Protein AF-A0AAU1KWT2-F1 (afdb_monomer_lite)

Structure (mmCIF, N/CA/C/O backbone):
data_AF-A0AAU1KWT2-F1
#
_entry.id   AF-A0AAU1KWT2-F1
#
loop_
_atom_site.group_PDB
_atom_site.id
_atom_site.type_symbol
_atom_site.label_atom_id
_atom_site.label_alt_id
_atom_site.label_comp_id
_atom_site.label_asym_id
_atom_site.label_entity_id
_atom_site.label_seq_id
_atom_site.pdbx_PDB_ins_code
_atom_site.Cartn_x
_atom_site.Cartn_y
_atom_site.Cartn_z
_atom_site.occupancy
_atom_site.B_iso_or_equiv
_atom_site.auth_seq_id
_atom_site.auth_comp_id
_atom_site.auth_asym_id
_atom_site.auth_atom_id
_atom_site.pdbx_PDB_model_num
ATOM 1 N N . MET A 1 1 ? -30.859 -18.824 3.909 1.00 35.75 1 MET A N 1
ATOM 2 C CA . MET A 1 1 ? -29.815 -18.978 2.869 1.00 35.75 1 MET A CA 1
ATOM 3 C C . MET A 1 1 ? -28.901 -17.751 2.912 1.00 35.75 1 MET A C 1
ATOM 5 O O . MET A 1 1 ? -29.315 -16.689 2.471 1.00 35.75 1 MET A O 1
ATOM 9 N N . ARG A 1 2 ? -27.721 -17.826 3.550 1.00 35.91 2 ARG A N 1
ATOM 10 C CA . ARG A 1 2 ? -26.792 -16.681 3.651 1.00 35.91 2 ARG A CA 1
ATOM 11 C C . ARG A 1 2 ? -25.889 -16.665 2.415 1.00 35.91 2 ARG A C 1
ATOM 13 O O . ARG A 1 2 ? -25.069 -17.564 2.254 1.00 35.91 2 ARG A O 1
ATOM 20 N N . LYS A 1 3 ? -26.036 -15.664 1.540 1.00 36.84 3 LYS A N 1
ATOM 21 C CA . LYS A 1 3 ? -25.027 -15.375 0.509 1.00 36.84 3 LYS A CA 1
ATOM 22 C C . LYS A 1 3 ? -23.749 -14.939 1.233 1.00 36.84 3 LYS A C 1
ATOM 24 O O . LYS A 1 3 ? -23.749 -13.906 1.893 1.00 36.84 3 LYS A O 1
ATOM 29 N N . LYS A 1 4 ? -22.672 -15.724 1.116 1.00 39.56 4 LYS A N 1
ATOM 30 C CA . LYS A 1 4 ? -21.307 -15.246 1.375 1.00 39.56 4 LYS A CA 1
ATOM 31 C C . LYS A 1 4 ? -21.051 -14.124 0.363 1.00 39.56 4 LYS A C 1
ATOM 33 O O . LYS A 1 4 ? -20.801 -14.407 -0.807 1.00 39.56 4 LYS A O 1
ATOM 38 N N . LEU A 1 5 ? -21.191 -12.870 0.787 1.00 39.50 5 LEU A N 1
ATOM 39 C CA . LEU A 1 5 ? -20.651 -11.734 0.047 1.00 39.50 5 LEU A CA 1
ATOM 40 C C . LEU A 1 5 ? -19.132 -11.909 0.080 1.00 39.50 5 LEU A C 1
ATOM 42 O O . LEU A 1 5 ? -18.511 -11.739 1.126 1.00 39.50 5 LEU A O 1
ATOM 46 N N . ARG A 1 6 ? -18.550 -12.369 -1.032 1.00 45.66 6 ARG A N 1
ATOM 47 C CA . ARG A 1 6 ? -17.099 -12.307 -1.212 1.00 45.66 6 ARG A CA 1
ATOM 48 C C . ARG A 1 6 ? -16.740 -10.824 -1.250 1.00 45.66 6 ARG A C 1
ATOM 50 O O . ARG A 1 6 ? -17.379 -10.080 -1.987 1.00 45.66 6 ARG A O 1
ATOM 57 N N . ASN A 1 7 ? -15.813 -10.445 -0.377 1.00 47.28 7 ASN A N 1
ATOM 58 C CA . ASN A 1 7 ? -15.214 -9.129 -0.177 1.00 47.28 7 ASN A CA 1
ATOM 59 C C . ASN A 1 7 ? -15.505 -8.107 -1.290 1.00 47.28 7 ASN A C 1
ATOM 61 O O . ASN A 1 7 ? -14.864 -8.107 -2.337 1.00 47.28 7 ASN A O 1
ATOM 65 N N . LEU A 1 8 ? -16.448 -7.201 -1.027 1.00 45.69 8 LEU A N 1
ATOM 66 C CA . LEU A 1 8 ? -16.527 -5.919 -1.722 1.00 45.69 8 LEU A CA 1
ATOM 67 C C . LEU A 1 8 ? -15.421 -5.031 -1.142 1.00 45.69 8 LEU A C 1
ATOM 69 O O . LEU A 1 8 ? -15.677 -4.228 -0.250 1.00 45.69 8 LEU A O 1
ATOM 73 N N . HIS A 1 9 ? -14.178 -5.212 -1.589 1.00 56.84 9 HIS A N 1
ATOM 74 C CA . HIS A 1 9 ? -13.161 -4.187 -1.374 1.00 56.84 9 HIS A CA 1
ATOM 75 C C . HIS A 1 9 ? -13.481 -3.041 -2.327 1.00 56.84 9 HIS A C 1
ATOM 77 O O . HIS A 1 9 ? -13.290 -3.148 -3.536 1.00 56.84 9 HIS A O 1
ATOM 83 N N . LEU A 1 10 ? -14.064 -1.977 -1.778 1.00 68.44 10 LEU A N 1
ATOM 84 C CA . LEU A 1 10 ? -14.279 -0.742 -2.513 1.00 68.44 10 LEU A CA 1
ATOM 85 C C . LEU A 1 10 ? -12.948 -0.009 -2.549 1.00 68.44 10 LEU A C 1
ATOM 87 O O . LEU A 1 10 ? -12.390 0.315 -1.499 1.00 68.44 10 LEU A O 1
ATOM 91 N N . GLU A 1 11 ? -12.445 0.219 -3.754 1.00 77.88 11 GLU A N 1
ATOM 92 C CA . GLU A 1 11 ? -11.228 0.975 -3.989 1.00 77.88 11 GLU A CA 1
ATOM 93 C C . GLU A 1 11 ? -11.535 2.129 -4.942 1.00 77.88 11 GLU A C 1
ATOM 95 O O . GLU A 1 11 ? -12.184 1.944 -5.973 1.00 77.88 11 GLU A O 1
ATOM 100 N N . ALA A 1 12 ? -11.110 3.331 -4.569 1.00 79.81 12 ALA A N 1
ATOM 101 C CA . ALA A 1 12 ? -11.264 4.525 -5.383 1.00 79.81 12 ALA A CA 1
ATOM 102 C C . ALA A 1 12 ? -9.966 5.325 -5.359 1.00 79.81 12 ALA A C 1
ATOM 104 O O . ALA A 1 12 ? -9.489 5.726 -4.299 1.00 79.81 12 ALA A O 1
ATOM 105 N N . HIS A 1 13 ? -9.419 5.584 -6.540 1.00 81.62 13 HIS A N 1
ATOM 106 C CA . HIS A 1 13 ? -8.168 6.313 -6.703 1.00 81.62 13 HIS A CA 1
ATOM 107 C C . HIS A 1 13 ? -8.434 7.696 -7.275 1.00 81.62 13 HIS A C 1
ATOM 109 O O . HIS A 1 13 ? -9.156 7.854 -8.259 1.00 81.62 13 HIS A O 1
ATOM 115 N N . THR A 1 14 ? -7.817 8.700 -6.671 1.00 82.25 14 THR A N 1
ATOM 116 C CA . THR A 1 14 ? -7.610 10.014 -7.274 1.00 82.25 14 THR A CA 1
ATOM 117 C C . THR A 1 14 ? -6.120 10.200 -7.538 1.00 82.25 14 THR A C 1
ATOM 119 O O . THR A 1 14 ? -5.293 9.381 -7.141 1.00 82.25 14 THR A O 1
ATOM 122 N N . ARG A 1 15 ? -5.752 11.306 -8.191 1.00 77.75 15 ARG A N 1
ATOM 123 C CA . ARG A 1 15 ? -4.342 11.648 -8.429 1.00 77.75 15 ARG A CA 1
ATOM 124 C C . ARG A 1 15 ? -3.515 11.733 -7.139 1.00 77.75 15 ARG A C 1
ATOM 126 O O . ARG A 1 15 ? -2.319 11.480 -7.171 1.00 77.75 15 ARG A O 1
ATOM 133 N N . GLU A 1 16 ? -4.142 12.113 -6.031 1.00 82.00 16 GLU A N 1
ATOM 134 C CA . GLU A 1 16 ? -3.458 12.457 -4.778 1.00 82.00 16 GLU A CA 1
ATOM 135 C C . GLU A 1 16 ? -3.797 11.506 -3.630 1.0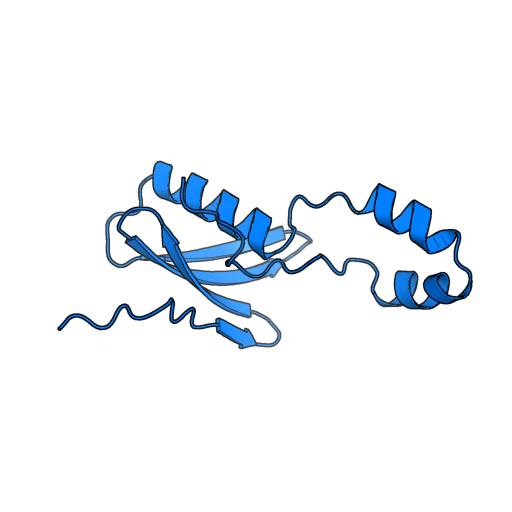0 82.00 16 GLU A C 1
ATOM 137 O O . GLU A 1 16 ? -3.272 11.638 -2.524 1.00 82.00 16 GLU A O 1
ATOM 142 N N . SER A 1 17 ? -4.751 10.596 -3.820 1.00 84.00 17 SER A N 1
ATOM 143 C CA . SER A 1 17 ? -5.221 9.739 -2.739 1.00 84.00 17 SER A CA 1
ATOM 144 C C . SER A 1 17 ? -5.759 8.412 -3.249 1.00 84.00 17 SER A C 1
ATOM 146 O O . SER A 1 17 ? -6.432 8.359 -4.272 1.00 84.00 17 SER A O 1
ATOM 148 N N . SER A 1 18 ? -5.545 7.361 -2.468 1.00 86.38 18 SER A N 1
ATOM 149 C CA . SER A 1 18 ? -6.190 6.060 -2.649 1.00 86.38 18 SER A CA 1
ATOM 150 C C . SER A 1 18 ? -7.129 5.813 -1.479 1.00 86.38 18 SER A C 1
ATOM 152 O O . SER A 1 18 ? -6.713 5.884 -0.328 1.00 86.38 18 SER A O 1
ATOM 154 N N . TRP A 1 19 ? -8.390 5.515 -1.753 1.00 89.19 19 TRP A N 1
ATOM 155 C CA . TRP A 1 19 ? -9.373 5.118 -0.754 1.00 89.19 19 TRP A CA 1
ATOM 156 C C . TRP A 1 19 ? -9.615 3.629 -0.845 1.00 89.19 19 TRP A C 1
ATOM 158 O O . TRP A 1 19 ? -9.883 3.122 -1.932 1.00 89.19 19 TRP A O 1
ATOM 168 N N . ARG A 1 20 ? -9.565 2.939 0.293 1.00 88.38 20 ARG A N 1
ATOM 169 C CA . ARG A 1 20 ? -9.811 1.502 0.339 1.00 88.38 20 ARG A CA 1
ATOM 170 C C . ARG A 1 20 ? -10.380 1.054 1.674 1.00 88.38 20 ARG A C 1
ATOM 172 O O . ARG A 1 20 ? -10.052 1.613 2.715 1.00 88.38 20 ARG A O 1
ATOM 179 N N . THR A 1 21 ? -11.226 0.032 1.655 1.00 88.44 21 THR A N 1
ATOM 180 C CA . THR A 1 21 ? -11.757 -0.599 2.872 1.00 88.44 21 THR A CA 1
ATOM 181 C C . THR A 1 21 ? -11.007 -1.881 3.213 1.00 88.44 21 THR A C 1
ATOM 183 O O . THR A 1 21 ? -10.785 -2.704 2.328 1.00 88.44 21 THR A O 1
ATOM 186 N N . PHE A 1 22 ? -10.719 -2.096 4.494 1.00 86.75 22 PHE A N 1
ATOM 187 C CA . PHE A 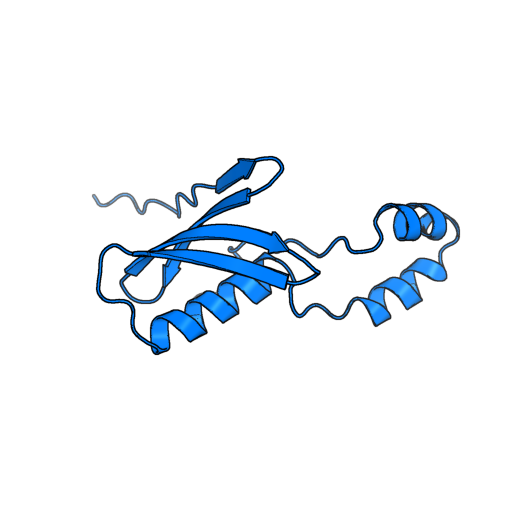1 22 ? -10.081 -3.293 5.036 1.00 86.75 22 PHE A CA 1
ATOM 188 C C . PHE A 1 22 ? -10.926 -3.907 6.151 1.00 86.75 22 PHE A C 1
ATOM 190 O O . PHE A 1 22 ? -11.641 -3.214 6.879 1.00 86.75 22 PHE A O 1
ATOM 197 N N . ARG A 1 23 ? -10.792 -5.221 6.329 1.00 87.50 23 ARG A N 1
ATOM 198 C CA . ARG A 1 23 ? -11.257 -5.921 7.531 1.00 87.50 23 ARG A CA 1
ATOM 199 C C . ARG A 1 23 ? -10.068 -6.182 8.445 1.00 87.50 23 ARG A C 1
ATOM 201 O O . ARG A 1 23 ? -9.128 -6.863 8.045 1.00 87.50 23 ARG A O 1
ATOM 208 N N . VAL A 1 24 ? -10.109 -5.647 9.661 1.00 88.50 24 VAL A N 1
ATOM 209 C CA . VAL A 1 24 ? -9.003 -5.720 10.623 1.00 88.50 24 VAL A CA 1
ATOM 210 C C . VAL A 1 24 ? -9.566 -6.186 11.957 1.00 88.50 24 VAL A C 1
ATOM 212 O O . VAL A 1 24 ? -10.296 -5.448 12.612 1.00 88.50 24 VAL A O 1
ATOM 215 N N . GLY A 1 25 ? -9.285 -7.438 12.322 1.00 87.62 25 GLY A N 1
ATOM 216 C CA . GLY A 1 25 ? -9.996 -8.104 13.410 1.00 87.62 25 GLY A CA 1
ATOM 217 C C . GLY A 1 25 ? -11.510 -8.098 13.171 1.00 87.62 25 GLY A C 1
ATOM 218 O O . GLY A 1 25 ? -12.006 -8.604 12.158 1.00 87.62 25 GLY A O 1
ATOM 219 N N . ASP A 1 26 ? -12.244 -7.507 14.108 1.00 88.12 26 ASP A N 1
ATOM 220 C CA . ASP A 1 26 ? -13.693 -7.329 14.066 1.00 88.12 26 ASP A CA 1
ATOM 221 C C . ASP A 1 26 ? -14.146 -6.016 13.400 1.00 88.12 26 ASP A C 1
ATOM 223 O O . ASP A 1 26 ? -15.326 -5.901 13.053 1.00 88.12 26 ASP A O 1
ATOM 227 N N . LEU A 1 27 ? -13.234 -5.086 13.103 1.00 90.75 27 LEU A N 1
ATOM 228 C CA . LEU A 1 27 ? -13.560 -3.773 12.540 1.00 90.75 27 LEU A CA 1
ATOM 229 C C . LEU A 1 27 ? -13.584 -3.737 11.012 1.00 90.75 27 LEU A C 1
ATOM 231 O O . LEU A 1 27 ? -12.825 -4.434 10.322 1.00 90.75 27 LEU A O 1
ATOM 235 N N . THR A 1 28 ? -14.433 -2.854 10.486 1.00 90.69 28 THR A N 1
ATOM 236 C CA . THR A 1 28 ? -14.313 -2.343 9.119 1.00 90.69 28 THR A CA 1
ATOM 237 C C . THR A 1 28 ? -13.527 -1.043 9.177 1.00 90.69 28 THR A C 1
ATOM 239 O O . THR A 1 28 ? -13.945 -0.092 9.832 1.00 90.69 28 THR A O 1
ATOM 242 N N . ALA A 1 29 ? -12.392 -0.990 8.485 1.00 91.44 29 ALA A N 1
ATOM 243 C CA . ALA A 1 29 ? -11.558 0.199 8.404 1.00 91.44 29 ALA A CA 1
ATOM 244 C C . ALA A 1 29 ? -11.621 0.787 6.991 1.00 91.44 29 ALA A C 1
ATOM 246 O O . ALA A 1 29 ? -11.165 0.161 6.038 1.00 91.44 29 ALA A O 1
ATOM 247 N N . GLY A 1 30 ? -12.171 1.988 6.846 1.00 92.62 30 GLY A N 1
ATOM 248 C CA . GLY A 1 30 ? -11.925 2.832 5.683 1.00 92.62 30 GLY A CA 1
ATOM 249 C C . GLY A 1 30 ? -10.558 3.490 5.826 1.00 92.62 30 GLY A C 1
ATOM 250 O O . GLY A 1 30 ? -10.246 4.052 6.872 1.00 92.62 30 GLY A O 1
ATOM 251 N N . VAL A 1 31 ? -9.732 3.412 4.793 1.00 93.06 31 VAL A N 1
ATOM 252 C CA . VAL A 1 31 ? -8.381 3.966 4.794 1.00 93.06 31 VAL A CA 1
ATOM 253 C C . VAL A 1 31 ? -8.229 4.881 3.597 1.00 93.06 31 VAL A C 1
ATOM 255 O O . VAL A 1 31 ? -8.454 4.471 2.457 1.00 93.06 31 VAL A O 1
ATOM 258 N N . ARG A 1 32 ? -7.824 6.120 3.864 1.00 93.50 32 ARG A N 1
ATOM 259 C CA . ARG A 1 32 ? -7.349 7.044 2.842 1.00 93.50 32 ARG A CA 1
ATOM 260 C C . ARG A 1 32 ? -5.832 7.085 2.903 1.00 93.50 32 ARG A C 1
ATOM 262 O O . ARG A 1 32 ? -5.257 7.465 3.916 1.00 93.50 32 ARG A O 1
ATOM 269 N N . LEU A 1 33 ? -5.197 6.716 1.806 1.00 91.06 33 LEU A N 1
ATOM 270 C CA . LEU A 1 33 ? -3.756 6.747 1.635 1.00 91.06 33 LEU A CA 1
ATOM 271 C C . LEU A 1 33 ? -3.354 7.992 0.864 1.00 91.06 33 LEU A C 1
ATOM 273 O O . LEU A 1 33 ? -3.984 8.336 -0.140 1.00 91.06 33 LEU A O 1
ATOM 277 N N . ARG A 1 34 ? -2.285 8.633 1.322 1.00 90.44 34 ARG A N 1
ATOM 278 C CA . ARG A 1 34 ? -1.591 9.723 0.637 1.00 90.44 34 ARG A CA 1
ATOM 279 C C . ARG A 1 34 ? -0.101 9.414 0.610 1.00 90.44 34 ARG A C 1
ATOM 281 O O . ARG A 1 34 ? 0.422 8.814 1.547 1.00 90.44 34 ARG A O 1
ATOM 288 N N . TYR A 1 35 ? 0.559 9.821 -0.464 1.00 83.44 35 TYR A N 1
ATOM 289 C CA . TYR A 1 35 ? 2.000 9.664 -0.629 1.00 83.44 35 TYR A CA 1
ATOM 290 C C . TYR A 1 35 ? 2.665 11.024 -0.438 1.00 83.44 35 TYR 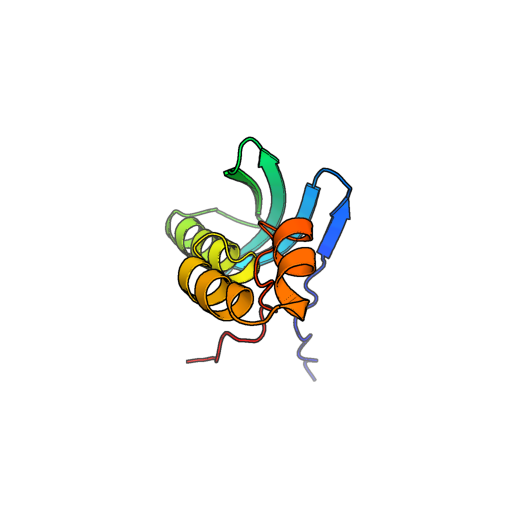A C 1
ATOM 292 O O . TYR A 1 35 ? 2.322 11.977 -1.133 1.00 83.44 35 TYR A O 1
ATOM 300 N N . GLU A 1 36 ? 3.604 11.103 0.497 1.00 84.56 36 GLU A N 1
ATOM 301 C CA . GLU A 1 36 ? 4.356 12.318 0.816 1.00 84.56 36 GLU A CA 1
ATOM 302 C C . GLU A 1 36 ? 5.793 11.918 1.145 1.00 84.56 36 GLU A C 1
ATOM 304 O O . GLU A 1 36 ? 6.002 11.042 1.977 1.00 84.56 36 GLU A O 1
ATOM 309 N N . ASP A 1 37 ? 6.782 12.496 0.460 1.00 81.50 37 ASP A N 1
ATOM 310 C CA . ASP A 1 37 ? 8.211 12.311 0.753 1.00 81.50 37 ASP A CA 1
ATOM 311 C C . ASP A 1 37 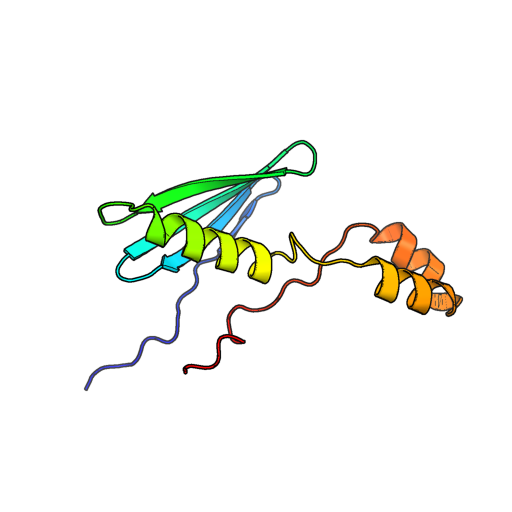? 8.636 10.852 1.015 1.00 81.50 37 ASP A C 1
ATOM 313 O O . ASP A 1 37 ? 9.226 10.513 2.041 1.00 81.50 37 ASP A O 1
ATOM 317 N N . ARG A 1 38 ? 8.312 9.957 0.065 1.00 77.38 38 ARG A N 1
ATOM 318 C CA . ARG A 1 38 ? 8.567 8.497 0.133 1.00 77.38 38 ARG A CA 1
ATOM 319 C C . ARG A 1 38 ? 7.877 7.772 1.295 1.00 77.38 38 ARG A C 1
ATOM 321 O O . ARG A 1 38 ? 8.150 6.598 1.532 1.00 77.38 38 ARG A O 1
ATOM 328 N N . SER A 1 39 ? 6.963 8.442 1.980 1.00 83.69 39 SER A N 1
ATOM 329 C CA . SER A 1 39 ? 6.143 7.897 3.052 1.00 83.69 39 SER A CA 1
ATOM 330 C C . SER A 1 39 ? 4.707 7.711 2.579 1.00 83.69 39 SER A C 1
ATOM 332 O O . SER A 1 39 ? 4.186 8.476 1.765 1.00 83.69 39 SER A O 1
ATOM 334 N N . VAL A 1 40 ? 4.056 6.681 3.115 1.00 86.62 40 VAL A N 1
ATOM 335 C CA . VAL A 1 40 ? 2.616 6.476 2.960 1.00 86.62 40 VAL A CA 1
ATOM 336 C C . VAL A 1 40 ? 1.938 6.901 4.249 1.00 86.62 40 VAL A C 1
ATOM 338 O O . VAL A 1 40 ? 2.185 6.328 5.310 1.00 86.62 40 VAL A O 1
ATOM 341 N N . ILE A 1 41 ? 1.074 7.903 4.149 1.00 91.56 41 ILE A N 1
ATOM 342 C CA . ILE A 1 41 ? 0.242 8.379 5.248 1.00 91.56 41 ILE A CA 1
ATOM 343 C C . ILE A 1 41 ? -1.128 7.727 5.103 1.00 91.56 41 ILE A C 1
ATOM 345 O O . ILE A 1 41 ? -1.766 7.850 4.058 1.00 91.56 41 ILE A O 1
ATOM 349 N N . ALA A 1 42 ? -1.567 7.030 6.149 1.00 93.00 42 ALA A N 1
ATOM 350 C CA . ALA A 1 42 ? -2.854 6.353 6.199 1.00 93.00 42 ALA A CA 1
ATOM 351 C C . ALA A 1 42 ? -3.773 7.039 7.217 1.00 93.00 42 ALA A C 1
ATOM 353 O O . ALA A 1 42 ? -3.571 6.906 8.425 1.00 93.00 42 ALA A O 1
ATOM 354 N N . ASP A 1 43 ? -4.791 7.739 6.723 1.00 94.50 43 ASP A N 1
ATOM 355 C CA . ASP A 1 43 ? -5.888 8.260 7.537 1.00 94.50 43 ASP A CA 1
ATOM 356 C C . ASP A 1 43 ? -6.934 7.140 7.703 1.00 94.50 43 ASP A C 1
ATOM 358 O O . ASP A 1 43 ? -7.398 6.567 6.712 1.00 94.50 43 ASP A O 1
ATOM 362 N N . ILE A 1 44 ? -7.271 6.787 8.949 1.00 94.50 44 ILE A N 1
ATOM 363 C CA . ILE A 1 44 ? -8.036 5.574 9.285 1.00 94.50 44 ILE A CA 1
ATOM 364 C C . ILE A 1 44 ? -9.388 5.954 9.890 1.00 94.50 44 ILE A C 1
ATOM 366 O O . ILE A 1 44 ? -9.458 6.705 10.860 1.00 94.50 44 ILE A O 1
ATOM 370 N N . TYR A 1 45 ? -10.452 5.377 9.340 1.00 93.88 45 TYR A N 1
ATOM 371 C CA . TYR A 1 45 ? -11.836 5.570 9.757 1.00 93.88 45 TYR A CA 1
ATOM 372 C C . TYR A 1 45 ? -12.439 4.212 10.104 1.00 93.88 45 TYR A C 1
ATOM 374 O O . TYR A 1 45 ? -12.447 3.314 9.264 1.00 93.88 45 TYR A O 1
ATOM 382 N N . THR A 1 46 ? -12.944 4.039 11.322 1.00 93.12 46 THR A N 1
ATOM 383 C CA . THR A 1 46 ? -13.470 2.750 11.793 1.00 93.12 46 THR A CA 1
ATOM 384 C C . THR A 1 46 ? -14.906 2.856 12.277 1.00 93.12 46 THR A C 1
ATOM 386 O O . THR A 1 46 ? -15.365 3.911 12.705 1.00 93.12 46 THR A O 1
ATOM 389 N N . ASP A 1 47 ? -15.608 1.727 12.232 1.00 88.94 47 ASP A N 1
ATOM 390 C CA . ASP A 1 47 ? -16.953 1.544 12.788 1.00 88.94 47 ASP A CA 1
ATOM 391 C C . ASP A 1 47 ? -16.954 1.219 14.297 1.00 88.94 47 ASP A C 1
ATOM 393 O O . ASP A 1 47 ? -18.012 0.997 14.885 1.00 88.94 47 ASP A O 1
ATOM 397 N N . GLY A 1 48 ? -15.784 1.219 14.943 1.00 91.88 48 GLY A N 1
ATOM 398 C CA . GLY A 1 48 ? -15.622 0.897 16.359 1.00 91.88 48 GLY A CA 1
ATOM 399 C C . GLY A 1 48 ? -14.272 1.323 16.941 1.00 91.88 48 GLY A C 1
ATOM 400 O O . GLY A 1 48 ? -13.505 2.051 16.307 1.00 91.88 48 GLY A O 1
ATOM 401 N N . ASP A 1 49 ? -13.994 0.860 18.163 1.00 94.25 49 ASP A N 1
ATOM 402 C CA . ASP A 1 49 ? -12.818 1.245 18.953 1.00 94.25 49 ASP A CA 1
ATOM 403 C C . ASP A 1 49 ? -11.502 0.721 18.353 1.00 94.25 49 ASP A C 1
ATOM 405 O O . ASP A 1 49 ? -11.254 -0.488 18.268 1.00 94.25 49 ASP A O 1
ATOM 409 N N . TYR A 1 50 ? -10.636 1.644 17.935 1.00 92.50 50 TYR A N 1
ATOM 410 C CA . TYR A 1 50 ? -9.398 1.320 17.240 1.00 92.50 50 TYR A CA 1
ATOM 411 C C . TYR A 1 50 ? -8.244 1.060 18.214 1.00 92.50 50 TYR A C 1
ATOM 413 O O . TYR A 1 50 ? -7.617 1.973 18.749 1.00 92.50 50 TYR A O 1
ATOM 421 N N . LYS A 1 51 ? -7.943 -0.224 18.424 1.00 94.19 51 LYS A N 1
ATOM 422 C CA . LYS A 1 51 ? -6.945 -0.697 19.391 1.00 94.19 51 LYS A CA 1
ATOM 423 C C . LYS A 1 51 ? -5.550 -0.861 18.772 1.00 94.19 51 LYS A C 1
ATOM 425 O O . LYS A 1 51 ? -5.438 -1.105 17.568 1.00 94.19 51 LYS A O 1
ATOM 430 N N . PRO A 1 52 ? -4.474 -0.869 19.587 1.00 95.06 52 PRO A N 1
ATOM 431 C CA . PRO A 1 52 ? -3.109 -1.095 19.100 1.00 95.06 52 PRO A CA 1
ATOM 432 C C . PRO A 1 52 ? -2.930 -2.376 18.269 1.00 95.06 52 PRO A C 1
ATOM 434 O O . PRO A 1 52 ? -2.204 -2.372 17.281 1.00 95.06 52 PRO A O 1
ATOM 437 N N . ALA A 1 53 ? -3.637 -3.461 18.604 1.00 93.38 53 ALA A N 1
ATOM 438 C CA . ALA A 1 53 ? -3.591 -4.699 17.823 1.00 93.38 53 ALA A CA 1
ATOM 439 C C . ALA A 1 53 ? -4.156 -4.531 16.398 1.00 93.38 53 ALA A C 1
ATOM 441 O O . ALA A 1 53 ? -3.619 -5.105 15.452 1.00 93.38 53 ALA A O 1
ATOM 442 N N . HIS A 1 54 ? -5.203 -3.714 16.226 1.00 94.31 54 HIS A N 1
ATOM 443 C CA . HIS A 1 54 ? -5.751 -3.394 14.905 1.00 94.31 54 HIS A CA 1
ATOM 444 C C . HIS A 1 54 ? -4.740 -2.599 14.080 1.00 94.31 54 HIS A C 1
ATOM 446 O O . HIS A 1 54 ? -4.576 -2.857 12.892 1.00 94.31 54 HIS A O 1
ATOM 452 N N . ARG A 1 55 ? -3.986 -1.700 14.722 1.00 93.62 55 ARG A N 1
ATOM 453 C CA . ARG A 1 55 ? -2.914 -0.953 14.061 1.00 93.62 55 ARG A CA 1
ATOM 454 C C . ARG A 1 55 ? -1.847 -1.848 13.458 1.00 93.62 55 ARG A C 1
ATOM 456 O O . ARG A 1 55 ? -1.516 -1.665 12.291 1.00 93.62 55 ARG A O 1
ATOM 463 N N . GLU A 1 56 ? -1.331 -2.813 14.210 1.00 94.25 56 GLU A N 1
ATOM 464 C CA . GLU A 1 56 ? -0.285 -3.698 13.687 1.00 94.25 56 GLU A CA 1
ATOM 465 C C . GLU A 1 56 ? -0.807 -4.600 12.562 1.00 94.25 56 GLU A C 1
ATOM 467 O O . GLU A 1 56 ? -0.138 -4.771 11.543 1.00 94.25 56 GLU A O 1
ATOM 472 N N . GLN A 1 57 ? -2.041 -5.102 12.683 1.00 92.62 57 GLN A N 1
ATOM 473 C CA . GLN A 1 57 ? -2.680 -5.878 11.617 1.00 92.62 57 GLN A CA 1
ATOM 474 C C . GLN A 1 57 ? -2.906 -5.048 10.346 1.00 92.62 57 GLN A C 1
ATOM 476 O O . GLN A 1 57 ? -2.608 -5.515 9.246 1.00 92.62 57 GLN A O 1
ATOM 481 N N . LEU A 1 58 ? -3.416 -3.820 10.479 1.00 91.81 58 LEU A N 1
ATOM 482 C CA . LEU A 1 58 ? -3.639 -2.936 9.339 1.00 91.81 58 LEU A CA 1
ATOM 483 C C . LEU A 1 58 ? -2.316 -2.534 8.686 1.00 91.81 58 LEU A C 1
ATOM 485 O O . LEU A 1 58 ? -2.213 -2.562 7.465 1.00 91.81 58 LEU A O 1
ATOM 489 N N . LYS A 1 59 ? -1.289 -2.223 9.484 1.00 92.25 59 LYS A N 1
ATOM 490 C CA . LYS A 1 59 ? 0.056 -1.927 8.985 1.00 92.25 59 LYS A CA 1
ATOM 491 C C . LYS A 1 59 ? 0.594 -3.086 8.147 1.00 92.25 59 LYS A C 1
ATOM 493 O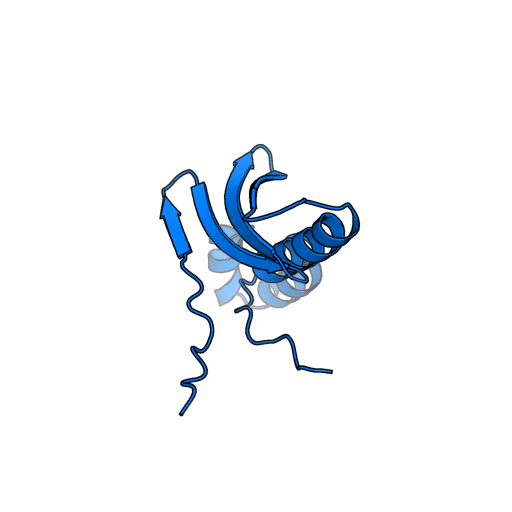 O . LYS A 1 59 ? 1.013 -2.852 7.021 1.00 92.25 59 LYS A O 1
ATOM 498 N N . ALA A 1 60 ? 0.522 -4.319 8.652 1.00 89.25 60 ALA A N 1
ATOM 499 C CA . ALA A 1 60 ? 0.960 -5.497 7.906 1.00 89.25 60 ALA A CA 1
ATOM 500 C C . ALA A 1 60 ? 0.189 -5.663 6.584 1.00 89.25 60 ALA A C 1
ATOM 502 O O . ALA A 1 60 ? 0.790 -5.929 5.545 1.00 89.25 60 ALA A O 1
ATOM 503 N N . ARG A 1 61 ? -1.135 -5.440 6.594 1.00 88.00 61 ARG A N 1
ATOM 504 C CA . ARG A 1 61 ? -1.949 -5.486 5.369 1.00 88.00 61 ARG A CA 1
ATOM 505 C C . ARG A 1 61 ? -1.574 -4.405 4.365 1.00 88.00 61 ARG A C 1
ATOM 507 O O . ARG A 1 61 ? -1.499 -4.704 3.177 1.00 88.00 61 ARG A O 1
ATOM 514 N N . LEU A 1 62 ? -1.354 -3.174 4.816 1.00 87.88 62 LEU A N 1
ATOM 515 C CA . LEU A 1 62 ? -0.957 -2.065 3.950 1.00 87.88 62 LEU A CA 1
ATOM 516 C C . LEU A 1 62 ? 0.438 -2.298 3.362 1.00 87.88 62 LEU A C 1
ATOM 518 O O . LEU A 1 62 ? 0.604 -2.152 2.155 1.00 87.88 62 LEU A O 1
ATOM 522 N N . SER A 1 63 ? 1.404 -2.732 4.177 1.00 87.81 63 SER A N 1
ATOM 523 C CA . SER A 1 63 ? 2.744 -3.091 3.703 1.00 87.81 63 SER A CA 1
ATOM 524 C C . SER A 1 63 ? 2.685 -4.142 2.599 1.00 87.81 63 SER A C 1
ATOM 526 O O . SER A 1 63 ? 3.209 -3.899 1.517 1.00 87.81 63 SER A O 1
ATOM 528 N N . ALA A 1 64 ? 1.954 -5.238 2.823 1.00 84.88 64 ALA A N 1
ATOM 529 C CA . ALA A 1 64 ? 1.818 -6.307 1.840 1.00 84.88 64 ALA A CA 1
ATOM 530 C C . ALA A 1 64 ? 1.043 -5.879 0.580 1.00 84.88 64 ALA A C 1
ATOM 532 O O . ALA A 1 64 ? 1.433 -6.223 -0.531 1.00 84.88 64 ALA A O 1
ATOM 533 N N . SER A 1 65 ? -0.049 -5.120 0.728 1.00 81.94 65 SER A N 1
ATOM 534 C CA . SER A 1 65 ? -0.900 -4.727 -0.411 1.00 81.94 65 SER A CA 1
ATOM 535 C C . SER A 1 65 ? -0.195 -3.756 -1.361 1.00 81.94 65 SER A C 1
ATOM 537 O O . SER A 1 65 ? -0.445 -3.786 -2.565 1.00 81.94 65 SER A O 1
ATOM 539 N N . TYR A 1 66 ? 0.678 -2.900 -0.822 1.00 80.56 66 TYR A N 1
ATOM 540 C CA . TYR A 1 66 ? 1.368 -1.850 -1.575 1.00 80.56 66 TYR A CA 1
ATOM 541 C C . TYR A 1 66 ? 2.876 -2.101 -1.746 1.00 80.56 66 TYR A C 1
ATOM 543 O O . TYR A 1 66 ? 3.577 -1.213 -2.228 1.00 80.56 66 TYR A O 1
ATOM 551 N N . GLY A 1 67 ? 3.383 -3.274 -1.345 1.00 83.88 67 GLY A N 1
ATOM 552 C CA . GLY A 1 67 ? 4.804 -3.630 -1.446 1.00 83.88 67 GLY A CA 1
ATOM 553 C C . GLY A 1 67 ? 5.729 -2.626 -0.748 1.00 83.88 67 GLY A C 1
ATOM 554 O O . GLY A 1 67 ? 6.789 -2.284 -1.272 1.00 83.88 67 GLY A O 1
ATOM 555 N N . LEU A 1 68 ? 5.310 -2.076 0.400 1.00 83.88 68 LEU A N 1
ATOM 556 C CA . LEU A 1 68 ? 6.034 -0.973 1.057 1.00 83.88 68 LEU A CA 1
ATOM 557 C C . LEU A 1 68 ? 7.375 -1.412 1.657 1.00 83.88 68 LEU A C 1
ATOM 559 O O . LEU A 1 68 ? 8.270 -0.589 1.831 1.00 83.88 68 LEU A O 1
ATOM 563 N N . ASP A 1 69 ? 7.497 -2.695 1.977 1.00 83.81 69 ASP A N 1
ATOM 564 C CA . ASP A 1 69 ? 8.692 -3.359 2.492 1.00 83.81 69 ASP A CA 1
ATOM 565 C C . ASP A 1 69 ? 9.398 -4.222 1.433 1.00 83.81 69 ASP A C 1
ATOM 567 O O . ASP A 1 69 ? 10.351 -4.930 1.753 1.00 83.81 69 ASP A O 1
ATOM 571 N N . GLU A 1 70 ? 8.964 -4.151 0.170 1.00 81.19 70 GLU A N 1
ATOM 572 C CA . GLU A 1 70 ? 9.556 -4.926 -0.916 1.00 81.19 70 GLU A CA 1
ATOM 573 C C . GLU A 1 70 ? 10.979 -4.435 -1.228 1.00 81.19 70 GLU A C 1
ATOM 575 O O . GLU A 1 70 ? 11.196 -3.295 -1.662 1.00 81.19 70 GLU A O 1
ATOM 580 N N . ASP A 1 71 ? 11.957 -5.327 -1.055 1.00 84.38 71 ASP A N 1
ATOM 581 C CA . ASP A 1 71 ? 13.307 -5.133 -1.572 1.00 84.38 71 ASP A CA 1
ATOM 582 C C . ASP A 1 71 ? 13.370 -5.542 -3.049 1.00 84.38 71 ASP A C 1
ATOM 584 O O . ASP A 1 71 ? 13.400 -6.721 -3.407 1.00 84.38 71 ASP A O 1
ATOM 588 N N . THR A 1 72 ? 13.420 -4.540 -3.923 1.00 84.69 72 THR A N 1
ATOM 589 C CA . THR A 1 72 ? 13.508 -4.743 -5.373 1.00 84.69 72 THR A CA 1
ATOM 590 C C . THR A 1 72 ? 14.940 -4.905 -5.882 1.00 84.69 72 THR A C 1
ATOM 592 O O . THR A 1 72 ? 15.127 -5.049 -7.089 1.00 84.69 72 THR A O 1
ATOM 595 N N . ALA A 1 73 ? 15.967 -4.878 -5.023 1.00 87.75 73 ALA A N 1
ATOM 596 C CA . ALA A 1 73 ? 17.366 -4.899 -5.459 1.00 87.75 73 ALA A CA 1
ATOM 597 C C . ALA A 1 73 ? 17.709 -6.155 -6.275 1.00 87.75 73 ALA A C 1
ATOM 599 O O . ALA A 1 73 ? 18.340 -6.059 -7.332 1.00 87.75 73 ALA A O 1
ATOM 600 N N . ALA A 1 74 ? 17.249 -7.324 -5.821 1.00 86.94 74 ALA A N 1
ATOM 601 C CA . ALA A 1 74 ? 17.451 -8.591 -6.521 1.00 86.94 74 ALA A CA 1
ATOM 602 C C . ALA A 1 74 ? 16.727 -8.628 -7.878 1.00 86.94 74 ALA A C 1
ATOM 604 O O . ALA A 1 74 ? 17.316 -9.047 -8.874 1.00 86.94 74 ALA A O 1
ATOM 605 N N . PHE A 1 75 ? 15.480 -8.147 -7.936 1.00 87.62 75 PHE A N 1
ATOM 606 C CA . PHE A 1 75 ? 14.729 -8.051 -9.191 1.00 87.62 75 PHE A CA 1
ATOM 607 C C . PHE A 1 75 ? 15.431 -7.125 -10.188 1.00 87.62 75 PHE A C 1
ATOM 609 O O . PHE A 1 75 ? 15.676 -7.529 -11.324 1.00 87.62 75 PHE A O 1
ATOM 616 N N . ASN A 1 76 ? 15.822 -5.926 -9.750 1.00 88.75 76 ASN A N 1
ATOM 617 C CA . ASN A 1 76 ? 16.511 -4.949 -10.592 1.00 88.75 76 ASN A CA 1
ATOM 618 C C . ASN A 1 76 ? 17.826 -5.526 -11.136 1.00 88.75 76 ASN A C 1
ATOM 620 O O . ASN A 1 76 ? 18.068 -5.482 -12.339 1.00 88.75 76 ASN A O 1
ATOM 624 N N . SER A 1 77 ? 18.617 -6.168 -10.270 1.00 90.44 77 SER A N 1
ATOM 625 C CA . SER A 1 77 ? 19.902 -6.778 -10.639 1.00 90.44 77 SER A CA 1
ATOM 626 C C . SER A 1 77 ? 19.765 -7.882 -11.695 1.00 90.44 77 SER A C 1
ATOM 628 O O . SER A 1 77 ? 20.665 -8.072 -12.514 1.00 90.44 77 SER A O 1
ATOM 630 N N . LEU A 1 78 ? 18.657 -8.629 -11.691 1.00 90.62 78 LEU A N 1
ATOM 631 C CA . LEU A 1 78 ? 18.357 -9.634 -12.716 1.00 90.62 78 LEU A CA 1
ATOM 632 C C . LEU A 1 78 ? 17.818 -8.991 -14.000 1.00 90.62 78 LEU A C 1
ATOM 634 O O . LEU A 1 78 ? 18.242 -9.355 -15.095 1.00 90.62 78 LEU A O 1
ATOM 638 N N . ALA A 1 79 ? 16.910 -8.021 -13.880 1.00 88.31 79 ALA A N 1
ATOM 639 C CA . ALA A 1 79 ? 16.294 -7.349 -15.020 1.00 88.31 79 ALA A CA 1
ATOM 640 C C . ALA A 1 79 ? 17.318 -6.560 -15.856 1.00 88.31 79 ALA A C 1
ATOM 642 O O . ALA A 1 79 ? 17.263 -6.595 -17.083 1.00 88.31 79 ALA A O 1
ATOM 643 N N . GLU A 1 80 ? 18.303 -5.916 -15.228 1.00 91.81 80 GLU A N 1
ATOM 644 C CA . GLU A 1 80 ? 19.357 -5.149 -15.916 1.00 91.81 80 GLU A CA 1
ATOM 645 C C . GLU A 1 80 ? 20.251 -6.003 -16.833 1.00 91.81 80 GLU A C 1
ATOM 647 O O . GLU A 1 80 ? 20.827 -5.497 -17.810 1.00 91.81 80 GLU A O 1
ATOM 652 N N . GLN A 1 81 ? 20.339 -7.309 -16.559 1.00 94.06 81 GLN A N 1
ATOM 653 C CA . GLN A 1 81 ? 21.072 -8.267 -17.391 1.00 94.06 81 GLN A CA 1
ATOM 654 C C . GLN A 1 81 ? 20.359 -8.546 -18.721 1.00 94.06 81 GLN A C 1
ATOM 656 O O . GLN A 1 81 ? 20.985 -9.045 -19.654 1.00 94.06 81 GLN A O 1
ATOM 661 N N . VAL A 1 82 ? 19.080 -8.178 -18.845 1.00 95.50 82 VAL A N 1
ATOM 662 C CA . VAL A 1 82 ? 18.280 -8.328 -20.063 1.00 95.50 82 VAL A CA 1
ATOM 663 C C . VAL A 1 82 ? 18.220 -6.977 -20.793 1.00 95.50 82 VAL A C 1
ATOM 665 O O . VAL A 1 82 ? 17.522 -6.074 -20.334 1.00 95.50 82 VAL A O 1
ATOM 668 N N . PRO A 1 83 ? 18.895 -6.791 -21.949 1.00 94.56 83 PRO A N 1
ATOM 669 C CA . PRO A 1 83 ? 18.978 -5.483 -22.612 1.00 94.56 83 PRO A CA 1
ATOM 670 C C . PRO A 1 83 ? 17.622 -4.825 -22.899 1.00 94.56 83 PRO A C 1
ATOM 672 O O . PRO A 1 83 ? 17.483 -3.620 -22.707 1.00 94.56 83 PRO A O 1
ATOM 675 N N . ALA A 1 84 ? 16.614 -5.615 -23.281 1.00 95.06 84 ALA A N 1
ATOM 676 C CA . ALA A 1 84 ? 15.259 -5.132 -23.554 1.00 95.06 84 ALA A CA 1
ATOM 677 C C . ALA A 1 84 ? 14.516 -4.610 -22.308 1.00 95.06 84 ALA A C 1
ATOM 679 O O . ALA A 1 84 ? 13.547 -3.871 -22.440 1.00 95.06 84 ALA A O 1
ATOM 680 N N . MET A 1 85 ? 14.959 -4.978 -21.103 1.00 91.06 85 MET A N 1
ATOM 681 C CA . MET A 1 85 ? 14.329 -4.568 -19.845 1.00 91.06 85 MET A CA 1
ATOM 682 C C . MET A 1 85 ? 14.916 -3.280 -19.271 1.00 91.06 85 MET A C 1
ATOM 684 O O . MET A 1 85 ? 14.296 -2.681 -18.401 1.00 91.06 85 MET A O 1
ATOM 688 N N . ARG A 1 86 ? 16.079 -2.822 -19.750 1.00 90.94 86 ARG A N 1
ATOM 689 C CA . ARG A 1 86 ? 16.791 -1.674 -19.162 1.00 90.94 86 ARG A CA 1
ATOM 690 C C . ARG A 1 86 ? 15.991 -0.375 -19.234 1.00 90.94 86 ARG A C 1
ATOM 692 O O . ARG A 1 86 ? 15.874 0.324 -18.234 1.00 90.94 86 ARG A O 1
ATOM 699 N N . GLU A 1 87 ? 15.432 -0.065 -20.401 1.00 92.94 87 GLU A N 1
ATOM 700 C CA . GLU A 1 87 ? 14.617 1.140 -20.592 1.00 92.94 87 GLU A CA 1
ATOM 701 C C . GLU A 1 87 ? 13.301 1.080 -19.790 1.00 92.94 87 GLU A C 1
ATOM 703 O O . GLU A 1 87 ? 13.051 2.013 -19.025 1.00 92.94 87 GLU A O 1
ATOM 708 N N . PRO A 1 88 ? 12.506 -0.011 -19.837 1.00 90.25 88 PRO A N 1
ATOM 709 C CA . PRO A 1 88 ? 11.344 -0.168 -18.960 1.00 90.25 88 PRO A CA 1
ATOM 710 C C . PRO A 1 88 ? 11.671 -0.064 -17.467 1.00 90.25 88 PRO A C 1
ATOM 712 O O . PRO A 1 88 ? 10.927 0.572 -16.726 1.00 90.25 88 PRO A O 1
ATOM 715 N N . LEU A 1 89 ? 12.782 -0.656 -17.019 1.00 88.25 89 LEU A N 1
ATOM 716 C CA . LEU A 1 89 ? 13.185 -0.630 -15.613 1.00 88.25 89 LEU A CA 1
ATOM 717 C C . LEU A 1 89 ? 13.508 0.792 -15.141 1.00 88.25 89 LEU A C 1
ATOM 719 O O . LEU A 1 89 ? 13.126 1.172 -14.037 1.00 88.25 89 LEU A O 1
ATOM 723 N N . ALA A 1 90 ? 14.166 1.591 -15.986 1.00 86.88 90 ALA A N 1
ATOM 724 C CA . ALA A 1 90 ? 14.427 2.998 -15.703 1.00 86.88 90 ALA A CA 1
ATOM 725 C C . ALA A 1 90 ? 13.139 3.839 -15.734 1.00 86.88 90 ALA A C 1
ATOM 727 O O . ALA A 1 90 ? 12.918 4.657 -14.842 1.00 86.88 90 ALA A O 1
ATOM 728 N N . ALA A 1 91 ? 12.272 3.622 -16.729 1.00 88.44 91 ALA A N 1
ATOM 729 C CA . ALA A 1 91 ? 11.021 4.364 -16.892 1.00 88.44 91 ALA A CA 1
ATOM 730 C C . ALA A 1 91 ? 10.006 4.093 -15.768 1.00 88.44 91 ALA A C 1
ATOM 732 O O . ALA A 1 91 ? 9.224 4.972 -15.413 1.00 88.44 91 ALA A O 1
ATOM 733 N N . LEU A 1 92 ? 10.026 2.883 -15.206 1.00 85.38 92 LEU A N 1
ATOM 734 C CA . LEU A 1 92 ? 9.117 2.422 -14.155 1.00 85.38 92 LEU A CA 1
ATOM 735 C C . LEU A 1 92 ? 9.819 2.280 -12.798 1.00 85.38 92 LEU A C 1
ATOM 737 O O . LEU A 1 92 ? 9.322 1.591 -11.904 1.00 85.38 92 LEU A O 1
ATOM 741 N N . ALA A 1 93 ? 10.979 2.919 -12.631 1.00 77.69 93 ALA A N 1
ATOM 742 C CA . ALA A 1 93 ? 11.748 2.863 -11.399 1.00 77.69 93 ALA A CA 1
ATOM 743 C C . ALA A 1 93 ? 10.888 3.313 -10.205 1.00 77.69 93 ALA A C 1
ATOM 745 O O . ALA A 1 93 ? 10.347 4.418 -10.181 1.00 77.69 93 ALA A O 1
ATOM 746 N N . GLY A 1 94 ? 10.761 2.440 -9.203 1.00 72.88 94 GLY A N 1
ATOM 747 C CA 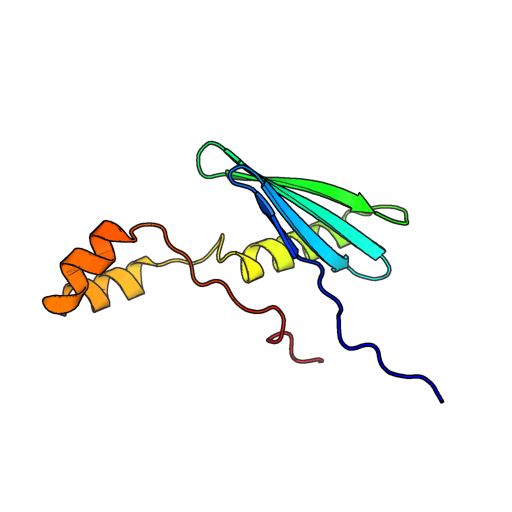. GLY A 1 94 ? 9.918 2.678 -8.029 1.00 72.88 94 GLY A CA 1
ATOM 748 C C . GLY A 1 94 ? 8.499 2.113 -8.126 1.00 72.88 94 GLY A C 1
ATOM 749 O O . GLY A 1 94 ? 7.780 2.167 -7.130 1.00 72.88 94 GLY A O 1
ATOM 750 N N . MET A 1 95 ? 8.099 1.517 -9.258 1.00 78.81 95 MET A N 1
ATOM 751 C CA . MET A 1 95 ? 6.926 0.641 -9.273 1.00 78.81 95 MET A CA 1
ATOM 752 C C . MET A 1 95 ? 7.152 -0.548 -8.335 1.00 78.81 95 MET A C 1
ATOM 754 O O . MET A 1 95 ? 8.209 -1.180 -8.345 1.00 78.81 95 MET A O 1
ATOM 758 N N . ARG A 1 96 ? 6.141 -0.833 -7.516 1.00 75.94 96 ARG A N 1
ATOM 759 C CA . ARG A 1 96 ? 6.107 -1.966 -6.588 1.00 75.94 96 ARG A CA 1
ATOM 760 C C . ARG A 1 96 ? 5.150 -3.026 -7.090 1.00 75.94 96 ARG A C 1
ATOM 762 O O . ARG A 1 96 ? 4.214 -2.717 -7.835 1.00 75.94 96 ARG A O 1
ATOM 769 N N . GLN A 1 97 ? 5.357 -4.263 -6.655 1.00 69.31 97 GLN A N 1
ATOM 770 C CA . GLN A 1 97 ? 4.360 -5.295 -6.871 1.00 69.31 97 GLN A CA 1
ATOM 771 C C . GLN A 1 97 ? 3.107 -4.950 -6.063 1.00 69.31 97 GLN A C 1
ATOM 773 O O . GLN A 1 97 ? 3.099 -4.981 -4.835 1.00 69.31 97 GLN A O 1
ATOM 778 N N . SER A 1 98 ? 2.018 -4.626 -6.758 1.00 65.19 98 SER A N 1
ATOM 779 C CA . SER A 1 98 ? 0.702 -4.591 -6.133 1.00 65.19 98 SER A CA 1
ATOM 780 C C . SER A 1 98 ? 0.234 -6.033 -5.945 1.00 65.19 98 SER A C 1
ATOM 782 O O . SER A 1 98 ? -0.116 -6.700 -6.924 1.00 65.19 98 SER A O 1
ATOM 784 N N . CYS A 1 99 ? 0.233 -6.535 -4.711 1.00 61.88 99 CYS A N 1
ATOM 785 C CA . CYS A 1 99 ? -0.343 -7.844 -4.426 1.00 61.88 99 CYS A CA 1
ATOM 786 C C . CYS A 1 99 ? -1.869 -7.719 -4.282 1.00 61.88 99 CYS A C 1
ATOM 788 O O . CYS A 1 99 ? -2.340 -6.952 -3.436 1.00 61.88 99 CYS A O 1
ATOM 790 N N . PRO A 1 100 ? -2.676 -8.475 -5.053 1.00 59.88 100 PRO A N 1
ATOM 791 C CA . PRO A 1 100 ? -4.089 -8.608 -4.741 1.00 59.88 100 PRO A CA 1
ATOM 792 C C . PRO A 1 100 ? -4.234 -9.277 -3.367 1.00 59.88 100 PRO A C 1
ATOM 794 O O . PRO A 1 100 ? -3.516 -10.217 -3.031 1.00 59.88 100 PRO A O 1
ATOM 797 N N . GLU A 1 101 ? -5.182 -8.794 -2.564 1.00 54.50 101 GLU A N 1
ATOM 798 C CA . GLU A 1 101 ? -5.375 -9.205 -1.162 1.00 54.50 101 GLU A CA 1
ATOM 799 C C . GLU A 1 101 ? -5.749 -10.698 -0.993 1.00 54.50 101 GLU A C 1
ATOM 801 O O . GLU A 1 101 ? -5.740 -11.232 0.115 1.00 54.50 101 GLU A O 1
ATOM 806 N N . ASP A 1 102 ? -6.018 -11.408 -2.092 1.00 49.81 102 ASP A N 1
ATOM 807 C CA . ASP A 1 102 ? -6.484 -12.800 -2.110 1.00 49.81 102 ASP A CA 1
ATOM 808 C C . ASP A 1 102 ? -5.405 -13.861 -1.796 1.00 49.81 102 ASP A C 1
ATOM 810 O O . ASP A 1 102 ? -5.681 -15.061 -1.864 1.00 49.81 102 ASP A O 1
ATOM 814 N N . HIS A 1 103 ? -4.192 -13.470 -1.390 1.00 47.62 103 HIS A N 1
ATOM 815 C CA . HIS A 1 103 ? -3.149 -14.423 -0.977 1.00 47.62 103 HIS A CA 1
ATOM 816 C C . HIS A 1 103 ? -3.070 -14.705 0.527 1.00 47.62 103 HIS A C 1
ATOM 818 O O . HIS A 1 103 ? -2.252 -15.529 0.946 1.00 47.62 103 HIS A O 1
ATOM 824 N N . LEU A 1 104 ? -3.964 -14.142 1.347 1.00 47.88 104 LEU A N 1
ATOM 825 C CA . LEU A 1 104 ? -4.165 -14.655 2.703 1.00 47.88 104 LEU A CA 1
ATOM 826 C C . LEU A 1 104 ? -4.925 -15.987 2.631 1.00 47.88 104 LEU A C 1
ATOM 828 O O . LEU A 1 104 ? -6.152 -16.043 2.749 1.00 47.88 104 LEU A O 1
ATOM 832 N N . ARG A 1 105 ? -4.174 -17.082 2.449 1.00 38.00 105 ARG A N 1
ATOM 833 C CA . ARG A 1 105 ? -4.621 -18.418 2.853 1.00 38.00 105 ARG A CA 1
ATOM 834 C C . ARG A 1 105 ? -5.202 -18.297 4.269 1.00 38.00 105 ARG A C 1
ATOM 836 O O . ARG A 1 105 ? -4.525 -17.847 5.188 1.00 38.00 105 ARG A O 1
ATOM 843 N N . SER A 1 106 ? -6.481 -18.655 4.410 1.00 29.73 106 SER A N 1
ATOM 844 C CA . SER A 1 106 ? -7.056 -19.059 5.700 1.00 29.73 106 SER A CA 1
ATOM 845 C C . SER A 1 106 ? -6.163 -20.140 6.336 1.00 29.73 106 SER A C 1
ATOM 847 O O . SER A 1 106 ? -5.503 -20.843 5.569 1.00 29.73 106 SER A O 1
ATOM 849 N N . PRO A 1 107 ? -6.118 -20.216 7.682 1.00 43.03 107 PRO A N 1
ATOM 850 C CA . PRO A 1 107 ? -5.063 -20.868 8.471 1.00 43.03 107 PRO A CA 1
ATOM 851 C C . PRO A 1 107 ? -4.635 -22.253 7.986 1.00 43.03 107 PRO A C 1
ATOM 853 O O . PRO A 1 107 ? -5.517 -23.028 7.550 1.00 43.03 107 PRO A O 1
#

Foldseek 3Di:
DDPPPDDPFDWDDDPFWIWTWDDQPPKIWIWIWGDDPLDIDIDIDIPDDDDPSSVVRVVVLVCQQQVSVPDCPVVLVVQVVPVVSVVVCVVCPPRHDRDDSPPPDDD

Secondary structure (DSSP, 8-state):
----------EEE-SS-EEEEEEETTEEEEEEEEEETTEEEEEEEESS---HHHHHHHHHHHHHHHTTT---HHHHHHHTTSGGGHHHHHHTTT------GGG----

Sequence (107 aa):
MRKKLRNLHLEAHTRESSWRTFRVGDLTAGVRLRYEDRSVIADIYTDGDYKPAHREQLKARLSASYGLDEDTAAFNSLAEQVPAMREPLAALAGMRQSCPEDHLRSP

pLDDT: mean 80.26, std 17.12, range [29.73, 95.5]

Radius of gyration: 17.02 Å; chains: 1; bounding box: 51×33×43 Å